Protein AF-A0A401TZ05-F1 (afdb_monomer_lite)

Sequence (155 aa):
MGARRAVTTAAAAPGGPLGFCRDCLGDLDIKVRRCSHCGSPRLVRHRTLPALALAHIDCDAFYATVEKRDNPEIADRPVIIGGGKRGVVSAACYIARTYGVRSAMPMFKALELCPDATVIPPDMAKYVRVGREVRQAMQALTPLVEPLSIDEAFL

Foldseek 3Di:
DDDPDPPPQDDQDQDAAQKAAPPPRHGDHQPDCADPPPRHNRMDGHNCVSRPPKDKFFDAQQQQVLVCVVDVVCVPPWEFEWDDDQIWTCTTHVVLCVLVHDGRHGPVVSCVSPVRYDYDYGDVVSLLVVLVVVVVVVCVVDVPWAAPDSGITMD

Secondary structure (DSSP, 8-state):
-------------S-S-SEEETTT--EE-TT-SS-TTT--S-EEE-TTGGG----EEE-TTHHHHHHHHH-GGGTTS-EEEE-STT-BEEEE-HHHHHTT--TT-BHHHHHHH-TT-EEE---HHHHHHHHHHHHHHHHHH-S--EESSSSEEE-

Radius of gyration: 20.8 Å; chains: 1; bounding box: 46×45×55 Å

InterPro domains:
  IPR001126 UmuC domain [PF00817] (57-155)
  IPR001126 UmuC domain [PS50173] (54-155)
  IPR043128 Reverse transcriptase/Diguanylate cyclase domain [G3DSA:3.30.70.270] (55-155)
  IPR043502 DNA/RNA polymerase superfamily [SSF56672] (53-155)
  IPR050116 DNA polymerase type-Y [PTHR11076] (47-155)

Structure (mmCIF, N/CA/C/O backbone):
data_AF-A0A401TZ05-F1
#
_entry.id   AF-A0A401TZ05-F1
#
loop_
_atom_site.group_PDB
_atom_site.id
_atom_site.type_symbol
_atom_site.label_atom_id
_atom_site.label_alt_id
_atom_site.label_comp_id
_atom_site.label_asym_id
_atom_site.label_entity_id
_atom_site.label_seq_id
_atom_site.pdbx_PDB_ins_code
_atom_site.Cartn_x
_atom_site.Cartn_y
_atom_site.Cartn_z
_atom_site.occupancy
_atom_site.B_iso_or_equiv
_atom_site.auth_seq_id
_atom_site.auth_comp_id
_atom_site.auth_asym_id
_atom_site.auth_atom_id
_atom_site.pdbx_PDB_model_num
ATOM 1 N N . MET A 1 1 ? 24.242 25.994 -1.495 1.00 38.19 1 MET A N 1
ATOM 2 C CA . MET A 1 1 ? 24.575 25.790 -2.924 1.00 38.19 1 MET A CA 1
ATOM 3 C C . MET A 1 1 ? 24.362 24.321 -3.264 1.00 38.19 1 MET A C 1
ATOM 5 O O . MET A 1 1 ? 25.278 23.529 -3.119 1.00 38.19 1 MET A O 1
ATOM 9 N N . GLY A 1 2 ? 23.134 23.932 -3.616 1.00 39.47 2 GLY A N 1
ATOM 10 C CA . GLY A 1 2 ? 22.822 22.574 -4.069 1.00 39.47 2 GLY A CA 1
ATOM 11 C C . GLY A 1 2 ? 22.676 22.593 -5.582 1.00 39.47 2 GLY A C 1
ATOM 12 O O . GLY A 1 2 ? 21.705 23.153 -6.088 1.00 39.47 2 GLY A O 1
ATOM 13 N N . ALA A 1 3 ? 23.662 22.061 -6.300 1.00 41.34 3 ALA A N 1
ATOM 14 C CA . ALA A 1 3 ? 23.589 21.936 -7.748 1.00 41.34 3 ALA A CA 1
ATOM 15 C C . ALA A 1 3 ? 22.431 20.991 -8.098 1.00 41.34 3 ALA A C 1
ATOM 17 O O . ALA A 1 3 ? 22.485 19.799 -7.796 1.00 41.34 3 ALA A O 1
ATOM 18 N N . ARG A 1 4 ? 21.371 21.525 -8.717 1.00 40.12 4 ARG A N 1
ATOM 19 C CA . ARG A 1 4 ? 20.341 20.707 -9.361 1.00 40.12 4 ARG A CA 1
ATOM 20 C C . ARG A 1 4 ? 21.037 19.947 -10.487 1.00 40.12 4 ARG A C 1
ATOM 22 O O . ARG A 1 4 ? 21.365 20.538 -11.512 1.00 40.12 4 ARG A O 1
ATOM 29 N N . ARG A 1 5 ? 21.318 18.658 -10.280 1.00 42.75 5 ARG A N 1
ATOM 30 C CA . ARG A 1 5 ? 21.693 17.770 -11.382 1.00 42.75 5 ARG A CA 1
ATOM 31 C C . ARG A 1 5 ? 20.509 17.751 -12.339 1.00 42.75 5 ARG A C 1
ATOM 33 O O . ARG A 1 5 ? 19.413 17.355 -11.953 1.00 42.75 5 ARG A O 1
ATOM 40 N N . ALA A 1 6 ? 20.727 18.247 -13.552 1.00 40.62 6 ALA A N 1
ATOM 41 C CA . ALA A 1 6 ? 19.767 18.113 -14.628 1.00 40.62 6 ALA A CA 1
ATOM 42 C C . ALA A 1 6 ? 19.479 16.620 -14.811 1.00 40.62 6 ALA A C 1
ATOM 44 O O . ALA A 1 6 ? 20.403 15.832 -15.019 1.00 40.62 6 ALA A O 1
ATOM 45 N N . VAL A 1 7 ? 18.208 16.236 -14.704 1.00 46.66 7 VAL A N 1
ATOM 46 C CA . VAL A 1 7 ? 17.745 14.944 -15.201 1.00 46.66 7 VAL A CA 1
ATOM 47 C C . VAL A 1 7 ? 17.867 15.048 -16.715 1.00 46.66 7 VAL A C 1
ATOM 49 O O . VAL A 1 7 ? 17.021 15.640 -17.380 1.00 46.66 7 VAL A O 1
ATOM 52 N N . THR A 1 8 ? 18.987 14.581 -17.259 1.00 42.88 8 THR A N 1
ATOM 53 C CA . THR A 1 8 ? 19.126 14.376 -18.698 1.00 42.88 8 THR A CA 1
ATOM 54 C C . THR A 1 8 ? 18.050 13.384 -19.098 1.00 42.88 8 THR A C 1
ATOM 56 O O . THR A 1 8 ? 18.127 12.212 -18.734 1.00 42.88 8 THR A O 1
ATOM 59 N N . THR A 1 9 ? 17.031 13.858 -19.812 1.00 47.09 9 THR A N 1
ATOM 60 C CA . THR A 1 9 ? 16.087 13.003 -20.521 1.00 47.09 9 THR A CA 1
ATOM 61 C C . THR A 1 9 ? 16.896 12.182 -21.513 1.00 47.09 9 THR A C 1
ATOM 63 O O . THR A 1 9 ? 17.332 12.676 -22.553 1.00 47.09 9 THR A O 1
ATOM 66 N N . ALA A 1 10 ? 17.169 10.929 -21.155 1.00 50.03 10 ALA A N 1
ATOM 67 C CA . ALA A 1 10 ? 17.731 9.973 -22.085 1.00 50.03 10 ALA A CA 1
ATOM 68 C C . ALA A 1 10 ? 16.747 9.865 -23.254 1.00 50.03 10 ALA A C 1
ATOM 70 O O . ALA A 1 10 ? 15.605 9.435 -23.086 1.00 50.03 10 ALA A O 1
ATOM 71 N N . ALA A 1 11 ? 17.166 10.338 -24.427 1.00 50.31 11 ALA A N 1
ATOM 72 C CA . ALA A 1 11 ? 16.429 10.120 -25.655 1.00 50.31 11 ALA A CA 1
ATOM 73 C C . ALA A 1 11 ? 16.225 8.607 -25.816 1.00 50.31 11 ALA A C 1
ATOM 75 O O . ALA A 1 11 ? 17.181 7.838 -25.723 1.00 50.31 11 ALA A O 1
ATOM 76 N N . ALA A 1 12 ? 14.970 8.203 -26.013 1.00 49.56 12 ALA A N 1
ATOM 77 C CA . ALA A 1 12 ? 14.567 6.828 -26.266 1.00 49.56 12 ALA A CA 1
ATOM 78 C C . ALA A 1 12 ? 15.503 6.163 -27.286 1.00 49.56 12 ALA A C 1
ATOM 80 O O . ALA A 1 12 ? 15.521 6.552 -28.456 1.00 49.56 12 ALA A O 1
ATOM 81 N N . ALA A 1 13 ? 16.271 5.161 -26.861 1.00 53.31 13 ALA A N 1
ATOM 82 C CA . ALA A 1 13 ? 17.022 4.337 -27.796 1.00 53.31 13 ALA A CA 1
ATOM 83 C C . ALA A 1 13 ? 16.024 3.592 -28.714 1.00 53.31 13 ALA A C 1
ATOM 85 O O . ALA A 1 13 ? 15.058 3.012 -28.211 1.00 53.31 13 ALA A O 1
ATOM 86 N N . PRO A 1 14 ? 16.216 3.569 -30.046 1.00 58.09 14 PRO A N 1
ATOM 87 C CA . PRO A 1 14 ? 15.248 3.002 -30.990 1.00 58.09 14 PRO A CA 1
ATOM 88 C C . PRO A 1 14 ? 15.269 1.460 -31.070 1.00 58.09 14 PRO A C 1
ATOM 90 O O . PRO A 1 14 ? 14.929 0.890 -32.102 1.00 58.09 14 PRO A O 1
ATOM 93 N N . GLY A 1 15 ? 15.652 0.760 -30.001 1.00 73.56 15 GLY A N 1
ATOM 94 C CA . GLY A 1 15 ? 15.808 -0.695 -30.003 1.00 73.56 15 GLY A CA 1
ATOM 95 C C . GLY A 1 15 ? 15.345 -1.317 -28.696 1.00 73.56 15 GLY A C 1
ATOM 96 O O . GLY A 1 15 ? 16.140 -1.497 -27.783 1.00 73.56 15 GLY A O 1
ATOM 97 N N . GLY A 1 16 ? 14.059 -1.647 -28.611 1.00 77.81 16 GLY A N 1
ATOM 98 C CA . GLY A 1 16 ? 13.491 -2.388 -27.491 1.00 77.81 16 GLY A CA 1
ATOM 99 C C . GLY A 1 16 ? 12.117 -2.966 -27.835 1.00 77.81 16 GLY A C 1
ATOM 100 O O . GLY A 1 16 ? 11.524 -2.589 -28.853 1.00 77.81 16 GLY A O 1
ATOM 101 N N . PRO A 1 17 ? 11.605 -3.888 -27.011 1.00 85.31 17 PRO A N 1
ATOM 102 C CA . PRO A 1 17 ? 10.318 -4.532 -27.232 1.00 85.31 17 PRO A CA 1
ATOM 103 C C . PRO A 1 17 ? 9.180 -3.506 -27.214 1.00 85.31 17 PRO A C 1
ATOM 105 O O . PRO A 1 17 ? 9.078 -2.658 -26.329 1.00 85.31 17 PRO A O 1
ATOM 108 N N . LEU A 1 18 ? 8.290 -3.587 -28.202 1.00 92.00 18 LEU A N 1
ATOM 109 C CA . LEU A 1 18 ? 7.110 -2.715 -28.297 1.00 92.00 18 LEU A CA 1
ATOM 110 C C . LEU A 1 18 ? 5.886 -3.301 -27.578 1.00 92.00 18 LEU A C 1
ATOM 112 O O . LEU A 1 18 ? 4.796 -2.716 -27.604 1.00 92.00 18 LEU A O 1
ATOM 116 N N . GLY A 1 19 ? 6.058 -4.453 -26.934 1.00 93.56 19 GLY A N 1
ATOM 117 C CA . GLY A 1 19 ? 5.099 -5.061 -26.033 1.00 93.56 19 GLY A CA 1
ATOM 118 C C . GLY A 1 19 ? 5.741 -6.100 -25.119 1.00 93.56 19 GLY A C 1
ATOM 119 O O . GLY A 1 19 ? 6.836 -6.574 -25.391 1.00 93.56 19 GLY A O 1
ATOM 120 N N . PHE A 1 20 ? 5.037 -6.478 -24.055 1.00 94.19 20 PHE A N 1
ATOM 121 C CA . PHE A 1 20 ? 5.402 -7.613 -23.204 1.00 94.19 20 PHE A CA 1
ATOM 122 C C . PHE A 1 20 ? 4.151 -8.324 -22.670 1.00 94.19 20 PHE A C 1
ATOM 124 O O . PHE A 1 20 ? 3.043 -7.772 -22.659 1.00 94.19 20 PHE A O 1
ATOM 131 N N . CYS A 1 21 ? 4.308 -9.573 -22.238 1.00 96.12 21 CYS A N 1
ATOM 132 C CA . CYS A 1 21 ? 3.245 -10.348 -21.602 1.00 96.12 21 CYS A CA 1
ATOM 133 C C . CYS A 1 21 ? 3.155 -10.052 -20.101 1.00 96.12 21 CYS A C 1
ATOM 135 O O . CYS A 1 21 ? 4.136 -10.212 -19.388 1.00 96.12 21 CYS A O 1
ATOM 137 N N . ARG A 1 22 ? 1.969 -9.715 -19.581 1.00 95.38 22 ARG A N 1
ATOM 138 C CA . ARG A 1 22 ? 1.784 -9.459 -18.141 1.00 95.38 22 ARG A CA 1
ATOM 139 C C . ARG A 1 22 ? 1.934 -10.693 -17.253 1.00 95.38 22 ARG A C 1
ATOM 141 O O . ARG A 1 22 ? 2.122 -10.523 -16.058 1.00 95.38 22 ARG A O 1
ATOM 148 N N . ASP A 1 23 ? 1.820 -11.895 -17.812 1.00 95.56 23 ASP A N 1
ATOM 149 C CA . ASP A 1 23 ? 1.860 -13.128 -17.018 1.00 95.56 23 ASP A CA 1
ATOM 150 C C . ASP A 1 23 ? 3.264 -13.744 -16.960 1.00 95.56 23 ASP A C 1
ATOM 152 O O . ASP A 1 23 ? 3.669 -14.217 -15.907 1.00 95.56 23 ASP A O 1
ATOM 156 N N . CYS A 1 24 ? 4.019 -13.733 -18.066 1.00 95.38 24 CYS A N 1
ATOM 157 C CA . CYS A 1 24 ? 5.371 -14.310 -18.106 1.00 95.38 24 CYS A CA 1
ATOM 158 C C . CYS A 1 24 ? 6.489 -13.280 -18.310 1.00 95.38 24 CYS A C 1
ATOM 160 O O . CYS A 1 24 ? 7.644 -13.667 -18.449 1.00 95.38 24 CYS A O 1
ATOM 162 N N . LEU A 1 25 ? 6.145 -11.991 -18.401 1.00 93.31 25 LEU A N 1
ATOM 163 C CA . LEU A 1 25 ? 7.073 -10.870 -18.611 1.00 93.31 25 LEU A CA 1
ATOM 164 C C . LEU A 1 25 ? 7.928 -10.973 -19.885 1.00 93.31 25 LEU A C 1
ATOM 166 O O . LEU A 1 25 ? 8.913 -10.263 -20.031 1.00 93.31 25 LEU A O 1
ATOM 170 N N . GLY A 1 26 ? 7.537 -11.840 -20.824 1.00 92.50 26 GLY A N 1
ATOM 171 C CA . GLY A 1 26 ? 8.250 -12.032 -22.081 1.00 92.50 26 GLY A CA 1
ATOM 172 C C . GLY A 1 26 ? 8.020 -10.874 -23.046 1.00 92.50 26 GLY A C 1
ATOM 173 O O . GLY A 1 26 ? 6.876 -10.449 -23.236 1.00 92.50 26 GLY A O 1
ATOM 174 N N . ASP A 1 27 ? 9.101 -10.427 -23.673 1.00 94.00 27 ASP A N 1
ATOM 175 C CA . ASP A 1 27 ? 9.131 -9.396 -24.706 1.00 94.00 27 ASP A CA 1
ATOM 176 C C . ASP A 1 27 ? 8.447 -9.843 -25.999 1.00 94.00 27 ASP A C 1
ATOM 178 O O . ASP A 1 27 ? 8.546 -10.997 -26.420 1.00 94.00 27 ASP A O 1
ATOM 182 N N . LEU A 1 28 ? 7.728 -8.921 -26.641 1.00 92.62 28 LEU A N 1
ATOM 183 C CA . LEU A 1 28 ? 6.893 -9.198 -27.805 1.00 92.62 28 LEU A CA 1
ATOM 184 C C . LEU A 1 28 ? 6.955 -8.070 -28.840 1.00 92.62 28 LEU A C 1
ATOM 186 O O . LEU A 1 28 ? 7.092 -6.886 -28.521 1.00 92.62 28 LEU A O 1
ATOM 190 N N . ASP A 1 29 ? 6.745 -8.445 -30.103 1.00 90.69 29 ASP A N 1
ATOM 191 C CA . ASP A 1 29 ? 6.438 -7.490 -31.166 1.00 90.69 29 ASP A CA 1
ATOM 192 C C . ASP A 1 29 ? 5.005 -6.942 -31.016 1.00 90.69 29 ASP A C 1
ATOM 194 O O . ASP A 1 29 ? 4.079 -7.630 -30.572 1.00 90.69 29 ASP A O 1
ATOM 198 N N . ILE A 1 30 ? 4.798 -5.695 -31.443 1.00 92.06 30 ILE A N 1
ATOM 199 C CA . ILE A 1 30 ? 3.518 -4.982 -31.341 1.00 92.06 30 ILE A CA 1
ATOM 200 C C . ILE A 1 30 ? 2.356 -5.663 -32.095 1.00 92.06 30 ILE A C 1
ATOM 202 O O . ILE A 1 30 ? 1.186 -5.428 -31.784 1.00 92.06 30 ILE A O 1
ATOM 206 N N . LYS A 1 31 ? 2.641 -6.507 -33.092 1.00 92.62 31 LYS A N 1
ATOM 207 C CA . LYS A 1 31 ? 1.630 -7.199 -33.910 1.00 92.62 31 LYS A CA 1
ATOM 208 C C . LYS A 1 31 ? 1.121 -8.488 -33.262 1.00 92.62 31 LYS A C 1
ATOM 210 O O . LYS A 1 31 ? 0.063 -8.992 -33.647 1.00 92.62 31 LYS A O 1
ATOM 215 N N . VAL A 1 32 ? 1.852 -9.031 -32.291 1.00 93.19 32 VAL A N 1
ATOM 216 C CA . VAL A 1 32 ? 1.568 -10.337 -31.688 1.00 93.19 32 VAL A CA 1
ATOM 217 C C . VAL A 1 32 ? 0.262 -10.293 -30.901 1.00 93.19 32 VAL A C 1
ATOM 219 O O . VAL A 1 32 ? 0.141 -9.528 -29.951 1.00 93.19 32 VAL 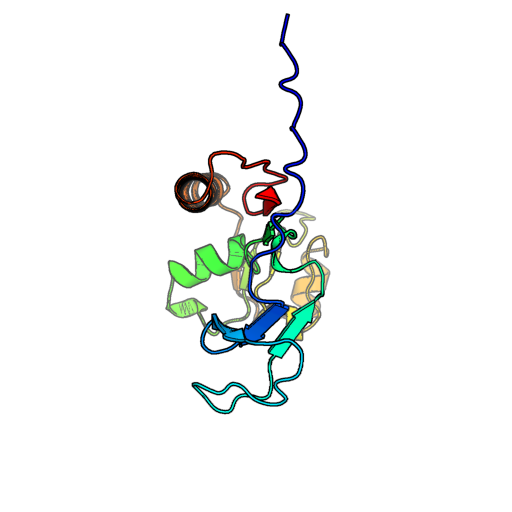A O 1
ATOM 222 N N . ARG A 1 33 ? -0.719 -11.136 -31.257 1.00 94.62 33 ARG A N 1
ATOM 223 C CA . ARG A 1 33 ? -2.053 -11.158 -30.618 1.00 94.62 33 ARG A CA 1
ATOM 224 C C . ARG A 1 33 ? -2.138 -11.980 -29.329 1.00 94.62 33 ARG A C 1
ATOM 226 O O . ARG A 1 33 ? -3.015 -11.705 -28.518 1.00 94.62 33 ARG A O 1
ATOM 233 N N . ARG A 1 34 ? -1.244 -12.949 -29.138 1.00 96.44 34 ARG A N 1
ATOM 234 C CA . ARG A 1 34 ? -1.123 -13.799 -27.940 1.00 96.44 34 ARG A CA 1
ATOM 235 C C . ARG A 1 34 ? 0.345 -14.037 -27.643 1.00 96.44 34 ARG A C 1
ATOM 237 O O . ARG A 1 34 ? 1.122 -14.136 -28.583 1.00 96.44 34 ARG A O 1
ATOM 244 N N . CYS A 1 35 ? 0.714 -14.137 -26.370 1.00 96.00 35 CYS A N 1
ATOM 245 C CA . CYS A 1 35 ? 2.100 -14.385 -25.991 1.00 96.00 35 CYS A CA 1
ATOM 246 C C . CYS A 1 35 ? 2.620 -15.660 -26.672 1.00 96.00 35 CYS A C 1
ATOM 248 O O . CYS A 1 35 ? 2.004 -16.717 -26.545 1.00 96.00 35 CYS A O 1
ATOM 250 N N . SER A 1 36 ? 3.753 -15.564 -27.365 1.00 92.00 36 SER A N 1
ATOM 251 C CA . SER A 1 36 ? 4.412 -16.708 -28.004 1.00 92.00 36 SER A CA 1
ATOM 252 C C . SER A 1 36 ? 4.991 -17.705 -26.995 1.00 92.00 36 SER A C 1
ATOM 254 O O . SER A 1 36 ? 5.230 -18.849 -27.359 1.00 92.00 36 SER A O 1
ATOM 256 N N . HIS A 1 37 ? 5.196 -17.287 -25.741 1.00 93.56 37 HIS A N 1
ATOM 257 C CA . HIS A 1 37 ? 5.743 -18.129 -24.680 1.00 93.56 37 HIS A CA 1
ATOM 258 C C . HIS A 1 37 ? 4.656 -18.876 -23.890 1.00 93.56 37 HIS A C 1
ATOM 260 O O . HIS A 1 37 ? 4.734 -20.089 -23.744 1.00 93.56 37 HIS A O 1
ATOM 266 N N . CYS A 1 38 ? 3.622 -18.176 -23.406 1.00 96.38 38 CYS A N 1
ATOM 267 C CA . CYS A 1 38 ? 2.602 -18.765 -22.522 1.00 96.38 38 CYS A CA 1
ATOM 268 C C . CYS A 1 38 ? 1.172 -18.770 -23.095 1.00 96.38 38 CYS A C 1
ATOM 270 O O . CYS A 1 38 ? 0.232 -19.157 -22.407 1.00 96.38 38 CYS A O 1
ATOM 272 N N . GLY A 1 39 ? 0.955 -18.285 -24.324 1.00 96.00 39 GLY A N 1
ATOM 273 C CA . GLY A 1 39 ? -0.372 -18.228 -24.961 1.00 96.00 39 GLY A CA 1
ATOM 274 C C . GLY A 1 39 ? -1.337 -17.179 -24.387 1.00 96.00 39 GLY A C 1
ATOM 275 O O . GLY A 1 39 ? -2.449 -17.005 -24.909 1.00 96.00 39 GLY A O 1
ATOM 276 N N . SER A 1 40 ? -0.917 -16.453 -23.345 1.00 96.75 40 SER A N 1
ATOM 277 C CA . SER A 1 40 ? -1.737 -15.452 -22.668 1.00 96.75 40 SER A CA 1
ATOM 278 C C . SER A 1 40 ? -2.199 -14.334 -23.613 1.00 96.75 40 SER A C 1
ATOM 280 O O . SER A 1 40 ? -1.412 -13.839 -24.431 1.00 96.75 40 SER A O 1
ATOM 282 N N . PRO A 1 41 ? -3.461 -13.880 -23.489 1.00 95.88 41 PRO A N 1
ATOM 283 C CA . PRO A 1 41 ? -3.950 -12.690 -24.174 1.00 95.88 41 PRO A CA 1
ATOM 284 C C . PRO A 1 41 ? -3.585 -11.375 -23.453 1.00 95.88 41 PRO A C 1
ATOM 286 O O . PRO A 1 41 ? -3.830 -10.302 -24.003 1.00 95.88 41 PRO A O 1
ATOM 289 N N . ARG A 1 42 ? -3.028 -11.417 -22.231 1.00 96.88 42 ARG A N 1
ATOM 290 C CA . ARG A 1 42 ? -2.759 -10.237 -21.387 1.00 96.88 42 ARG A CA 1
ATOM 291 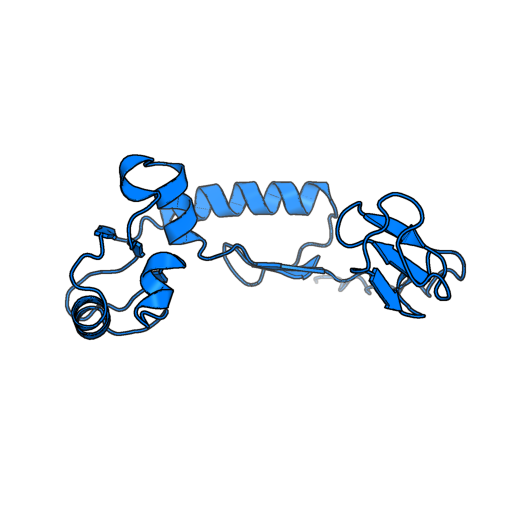C C . ARG A 1 42 ? -1.461 -9.548 -21.800 1.00 96.88 42 ARG A C 1
ATOM 293 O O . ARG A 1 42 ? -0.428 -9.672 -21.145 1.00 96.88 42 ARG A O 1
ATOM 300 N N . LEU A 1 43 ? -1.517 -8.833 -22.916 1.00 95.50 43 LEU A N 1
ATOM 301 C CA . LEU A 1 43 ? -0.365 -8.165 -23.515 1.00 95.50 43 LEU A CA 1
ATOM 302 C C . LEU A 1 43 ? -0.423 -6.654 -23.273 1.00 95.50 43 LEU A C 1
ATOM 304 O O . LEU A 1 43 ? -1.468 -6.035 -23.464 1.00 95.50 43 LEU A O 1
ATOM 308 N N . VAL A 1 44 ? 0.703 -6.054 -22.890 1.00 93.75 44 VAL A N 1
ATOM 309 C CA . VAL A 1 44 ? 0.902 -4.596 -22.928 1.00 93.75 44 VAL A CA 1
ATOM 310 C C . VAL A 1 44 ? 1.620 -4.265 -24.218 1.00 93.75 44 VAL A C 1
ATOM 312 O O . VAL A 1 44 ? 2.544 -4.975 -24.597 1.00 93.75 44 VAL A O 1
ATOM 315 N N . ARG A 1 45 ? 1.197 -3.203 -24.903 1.00 92.31 45 ARG A N 1
ATOM 316 C CA . ARG A 1 45 ? 1.831 -2.738 -26.136 1.00 92.31 45 ARG A CA 1
ATOM 317 C C . ARG A 1 45 ? 1.853 -1.225 -26.159 1.00 92.31 45 ARG A C 1
ATOM 319 O O . ARG A 1 45 ? 0.813 -0.601 -25.957 1.00 92.31 45 ARG A O 1
ATOM 326 N N . HIS A 1 46 ? 3.010 -0.639 -26.428 1.00 90.75 46 HIS A N 1
ATOM 327 C CA . HIS A 1 46 ? 3.128 0.803 -26.570 1.00 90.75 46 HIS A CA 1
ATOM 328 C C . HIS A 1 46 ? 4.343 1.159 -27.425 1.00 90.75 46 HIS A C 1
ATOM 330 O O . HIS A 1 46 ? 5.412 0.576 -27.275 1.00 90.75 46 HIS A O 1
ATOM 336 N N . ARG A 1 47 ? 4.205 2.140 -28.323 1.00 90.31 47 ARG A N 1
ATOM 337 C CA . ARG A 1 47 ? 5.310 2.539 -29.217 1.00 90.31 47 ARG A CA 1
ATOM 338 C C . ARG A 1 47 ? 6.492 3.149 -28.468 1.00 90.31 47 ARG A C 1
ATOM 340 O O . ARG A 1 47 ? 7.615 3.073 -28.939 1.00 90.31 47 ARG A O 1
ATOM 347 N N . THR A 1 48 ? 6.228 3.741 -27.308 1.00 88.69 48 THR A N 1
ATOM 348 C CA . THR A 1 48 ? 7.257 4.315 -26.432 1.00 88.69 48 THR A CA 1
ATOM 349 C C . THR A 1 48 ? 7.601 3.399 -25.262 1.00 88.69 48 THR A C 1
ATOM 351 O O . THR A 1 48 ? 8.238 3.856 -24.324 1.00 88.69 48 THR A O 1
ATOM 354 N N . LEU A 1 49 ? 7.169 2.132 -25.276 1.00 87.25 49 LEU A N 1
ATOM 355 C CA . LEU A 1 49 ? 7.460 1.185 -24.197 1.00 87.25 49 LEU A CA 1
ATOM 356 C C . LEU A 1 49 ? 8.963 1.088 -23.872 1.00 87.25 49 LEU A C 1
ATOM 358 O O . LEU A 1 49 ? 9.283 1.161 -22.691 1.00 87.25 49 LEU A O 1
ATOM 362 N N . PRO A 1 50 ? 9.887 1.071 -24.861 1.00 84.62 50 PRO A N 1
ATOM 363 C CA . PRO A 1 50 ? 11.330 1.074 -24.585 1.00 84.62 50 PRO A CA 1
ATOM 364 C C . PRO A 1 50 ? 11.849 2.352 -23.910 1.00 84.62 50 PRO A C 1
ATOM 366 O O . PRO A 1 50 ? 12.975 2.387 -23.431 1.00 84.62 50 PRO A O 1
ATOM 369 N N . ALA A 1 51 ? 11.052 3.421 -23.927 1.00 86.00 51 ALA A N 1
ATOM 370 C CA . ALA A 1 51 ? 11.394 4.733 -23.391 1.00 86.00 51 ALA A CA 1
ATOM 371 C C . ALA A 1 51 ? 10.638 5.072 -22.101 1.00 86.00 51 ALA A C 1
ATOM 373 O O . ALA A 1 51 ? 10.889 6.114 -21.499 1.00 86.00 51 ALA A O 1
ATOM 374 N N . LEU A 1 52 ? 9.669 4.241 -21.705 1.00 84.56 52 LEU A N 1
ATOM 375 C CA . LEU A 1 52 ? 8.864 4.467 -20.515 1.00 84.56 52 LEU A CA 1
ATOM 376 C C . LEU A 1 52 ? 9.628 3.931 -19.302 1.00 84.56 52 LEU A C 1
ATOM 378 O O . LEU A 1 52 ? 9.488 2.770 -18.935 1.00 84.56 52 LEU A O 1
ATOM 382 N N . ALA A 1 53 ? 10.450 4.793 -18.711 1.00 85.38 53 ALA A N 1
ATOM 383 C CA . ALA A 1 53 ? 11.350 4.455 -17.610 1.00 85.38 53 ALA A CA 1
ATOM 384 C C . ALA A 1 53 ? 10.923 5.073 -16.265 1.00 85.38 53 ALA A C 1
ATOM 386 O O . ALA A 1 53 ? 11.779 5.365 -15.443 1.00 85.38 53 ALA A O 1
ATOM 387 N N . LEU A 1 54 ? 9.621 5.312 -16.069 1.00 90.62 54 LEU A N 1
ATOM 388 C CA . LEU A 1 54 ? 9.063 5.797 -14.804 1.00 90.62 54 LEU A CA 1
ATOM 389 C C . LEU A 1 54 ? 8.133 4.731 -14.230 1.00 90.62 54 LEU A C 1
ATOM 391 O O . LEU A 1 54 ? 7.178 4.320 -14.897 1.00 90.62 54 LEU A O 1
ATOM 395 N N . ALA A 1 55 ? 8.386 4.328 -12.992 1.00 92.12 55 ALA A N 1
ATOM 396 C CA . ALA A 1 55 ? 7.507 3.454 -12.238 1.00 92.12 55 ALA A CA 1
ATOM 397 C C . ALA A 1 55 ? 6.988 4.178 -10.999 1.00 92.12 55 ALA A C 1
ATOM 399 O O . ALA A 1 55 ? 7.723 4.863 -10.299 1.00 92.12 55 ALA A O 1
ATOM 400 N N . HIS A 1 56 ? 5.701 4.001 -10.725 1.00 96.25 56 HIS A N 1
ATOM 401 C CA . HIS A 1 56 ? 5.102 4.391 -9.462 1.00 96.25 56 HIS A CA 1
ATOM 402 C C . HIS A 1 56 ? 4.778 3.124 -8.680 1.00 96.25 56 HIS A C 1
ATOM 404 O O . HIS A 1 56 ? 4.075 2.252 -9.197 1.00 96.25 56 HIS A O 1
ATOM 410 N N . ILE A 1 57 ? 5.322 3.009 -7.475 1.00 95.94 57 ILE A N 1
ATOM 411 C CA . ILE A 1 57 ? 5.147 1.846 -6.609 1.00 95.94 57 ILE A CA 1
ATOM 412 C C . ILE A 1 57 ? 4.434 2.309 -5.344 1.00 95.94 57 ILE A C 1
ATOM 414 O O . ILE A 1 57 ? 4.887 3.261 -4.721 1.00 95.94 57 ILE A O 1
ATOM 418 N N . ASP A 1 58 ? 3.370 1.601 -4.970 1.00 97.38 58 ASP A N 1
ATOM 419 C CA . ASP A 1 58 ? 2.560 1.798 -3.763 1.00 97.38 58 ASP A CA 1
ATOM 420 C C . ASP A 1 58 ? 2.289 0.408 -3.156 1.00 97.38 58 ASP A C 1
ATOM 422 O O . ASP A 1 58 ? 1.996 -0.544 -3.891 1.00 97.38 58 ASP A O 1
ATOM 426 N N . CYS A 1 59 ? 2.448 0.253 -1.838 1.00 96.69 59 CYS A N 1
ATOM 427 C CA . CYS A 1 59 ? 2.207 -1.024 -1.173 1.00 96.69 59 CYS A CA 1
ATOM 428 C C . CYS A 1 59 ? 0.732 -1.195 -0.795 1.00 96.69 59 CYS A C 1
ATOM 430 O O . CYS A 1 59 ? 0.164 -0.480 0.030 1.00 96.69 59 CYS A O 1
ATOM 432 N N . ASP A 1 60 ? 0.143 -2.278 -1.285 1.00 96.12 60 ASP A N 1
ATOM 433 C CA . ASP A 1 60 ? -1.251 -2.618 -1.038 1.00 96.12 60 ASP A CA 1
ATOM 434 C C . ASP A 1 60 ? -1.611 -2.705 0.458 1.00 96.12 60 ASP A C 1
ATOM 436 O O . ASP A 1 60 ? -1.120 -3.560 1.203 1.00 96.12 60 ASP A O 1
ATOM 440 N N . ALA A 1 61 ? -2.537 -1.839 0.890 1.00 95.81 61 ALA A N 1
ATOM 441 C CA . ALA A 1 61 ? -3.085 -1.796 2.250 1.00 95.81 61 ALA A CA 1
ATOM 442 C C . ALA A 1 61 ? -2.004 -1.877 3.352 1.00 95.81 61 ALA A C 1
ATOM 444 O O . ALA A 1 61 ? -2.193 -2.568 4.358 1.00 95.81 61 ALA A O 1
ATOM 445 N N . PHE A 1 62 ? -0.893 -1.161 3.152 1.00 97.94 62 PHE A N 1
ATOM 446 C CA . PHE A 1 62 ? 0.398 -1.371 3.808 1.00 97.94 62 PHE A CA 1
ATOM 447 C C . PHE A 1 62 ? 0.344 -1.764 5.291 1.00 97.94 62 PHE A C 1
ATOM 449 O O . PHE A 1 62 ? 0.779 -2.861 5.643 1.00 97.94 62 PHE A O 1
ATOM 456 N N . TYR A 1 63 ? -0.242 -0.941 6.171 1.00 98.00 63 TYR A N 1
ATOM 457 C CA . TYR A 1 63 ? -0.267 -1.249 7.611 1.00 98.00 63 TYR A CA 1
ATOM 458 C C . TYR A 1 63 ? -1.019 -2.548 7.925 1.00 98.00 63 TYR A C 1
ATOM 460 O O . TYR A 1 63 ? -0.546 -3.367 8.706 1.00 98.00 63 TYR A O 1
ATOM 468 N N . ALA A 1 64 ? -2.172 -2.775 7.290 1.00 97.88 64 ALA A N 1
ATOM 469 C CA . ALA A 1 64 ? -2.960 -3.983 7.521 1.00 97.88 64 ALA A CA 1
ATOM 470 C C . ALA A 1 64 ? -2.259 -5.231 6.964 1.00 97.88 64 ALA A C 1
ATOM 472 O O . ALA A 1 64 ? -2.334 -6.298 7.570 1.00 97.88 64 ALA A O 1
ATOM 473 N N . THR A 1 65 ? -1.555 -5.093 5.839 1.00 97.50 65 THR A N 1
ATOM 474 C CA . THR A 1 65 ? -0.744 -6.165 5.248 1.00 97.50 65 THR A CA 1
ATOM 475 C C . THR A 1 65 ? 0.420 -6.547 6.163 1.00 97.50 65 THR A C 1
ATOM 477 O O . THR A 1 65 ? 0.658 -7.734 6.377 1.00 97.50 65 THR A O 1
ATOM 480 N N . VAL A 1 66 ? 1.091 -5.566 6.775 1.00 98.12 66 VAL A N 1
ATOM 481 C CA . VAL A 1 66 ? 2.153 -5.807 7.764 1.00 98.12 66 VAL A CA 1
ATOM 482 C C . VAL A 1 66 ? 1.624 -6.551 8.995 1.00 98.12 66 VAL A C 1
ATOM 484 O O . VAL A 1 66 ? 2.255 -7.506 9.442 1.00 98.12 66 VAL A O 1
ATOM 487 N N . GLU A 1 67 ? 0.457 -6.174 9.526 1.00 98.25 67 GLU A N 1
ATOM 488 C CA . GLU A 1 67 ? -0.138 -6.896 10.661 1.00 98.25 67 GLU A CA 1
ATOM 489 C C . GLU A 1 67 ? -0.532 -8.333 10.306 1.00 98.25 67 GLU A C 1
ATOM 491 O O . GLU A 1 67 ? -0.247 -9.253 11.068 1.00 98.25 67 GLU A O 1
ATOM 496 N N . LYS A 1 68 ? -1.133 -8.551 9.131 1.00 97.56 68 LYS A N 1
ATOM 497 C CA . LYS A 1 68 ? -1.524 -9.894 8.676 1.00 97.56 68 LYS A CA 1
ATOM 498 C C . LYS A 1 68 ? -0.338 -10.807 8.386 1.00 97.56 68 LYS A C 1
ATOM 500 O O . LYS A 1 68 ? -0.418 -11.999 8.659 1.00 97.56 68 LYS A O 1
ATOM 505 N N . ARG A 1 69 ? 0.757 -10.262 7.846 1.00 96.81 69 ARG A N 1
ATOM 506 C CA . ARG A 1 69 ? 2.006 -11.007 7.633 1.00 96.81 69 ARG A CA 1
ATOM 507 C C . ARG A 1 69 ? 2.561 -11.540 8.954 1.00 96.81 69 ARG A C 1
ATOM 509 O O . ARG A 1 69 ? 3.015 -12.677 9.008 1.00 96.81 69 ARG A O 1
ATOM 516 N N . ASP A 1 70 ? 2.521 -10.713 9.998 1.00 97.12 70 ASP A N 1
ATOM 517 C CA . ASP A 1 70 ? 3.142 -11.021 11.289 1.00 97.12 70 ASP A CA 1
ATOM 518 C C . ASP A 1 70 ? 2.214 -11.807 12.234 1.00 97.12 70 ASP A C 1
ATOM 520 O O . ASP A 1 70 ? 2.681 -12.345 13.237 1.00 97.12 70 ASP A O 1
ATOM 524 N N . ASN A 1 71 ? 0.915 -11.897 11.925 1.00 96.94 71 ASN A N 1
ATOM 525 C CA . ASN A 1 71 ? -0.060 -12.675 12.684 1.00 96.94 71 ASN A CA 1
ATOM 526 C C . ASN A 1 71 ? -0.976 -13.506 11.755 1.00 96.94 71 ASN A C 1
ATOM 528 O O . ASN A 1 71 ? -1.983 -12.996 11.250 1.00 96.94 71 ASN A O 1
ATOM 532 N N . PRO A 1 72 ? -0.680 -14.807 11.571 1.00 94.12 72 PRO A N 1
ATOM 533 C CA . PRO A 1 72 ? -1.479 -15.694 10.727 1.00 94.12 72 PRO A CA 1
ATOM 534 C C . PRO A 1 72 ? -2.943 -15.858 11.166 1.00 94.12 72 PRO A C 1
ATOM 536 O O . PRO A 1 72 ? -3.799 -16.098 10.320 1.00 94.12 72 PRO A O 1
ATOM 539 N N . GLU A 1 73 ? -3.272 -15.683 12.453 1.00 96.94 73 GLU A N 1
ATOM 540 C CA . GLU A 1 73 ? -4.646 -15.860 12.964 1.00 96.94 73 GLU A CA 1
ATOM 541 C C . GLU A 1 73 ? -5.636 -14.822 12.410 1.00 96.94 73 GLU A C 1
ATOM 543 O O . GLU A 1 73 ? -6.854 -15.021 12.436 1.00 96.94 73 GLU A O 1
ATOM 548 N N . ILE A 1 74 ? -5.123 -13.698 11.902 1.00 96.94 74 ILE A N 1
ATOM 549 C CA . ILE A 1 74 ? -5.923 -12.610 11.327 1.00 96.94 74 ILE A CA 1
ATOM 550 C C . ILE A 1 74 ? -5.791 -12.514 9.801 1.00 96.94 74 ILE A C 1
ATOM 552 O O . ILE A 1 74 ? -6.369 -11.604 9.199 1.00 96.94 74 ILE A O 1
ATOM 556 N N . ALA A 1 75 ? -5.068 -13.441 9.160 1.00 94.75 75 ALA A N 1
ATOM 557 C CA . ALA A 1 75 ? -4.811 -13.421 7.719 1.00 94.75 75 ALA A CA 1
ATOM 558 C C . ALA A 1 75 ? -6.114 -13.369 6.900 1.00 94.75 75 ALA A C 1
ATOM 560 O O . ALA A 1 75 ? -6.266 -12.502 6.035 1.00 94.75 75 ALA A O 1
ATOM 561 N N . ASP A 1 76 ? -7.102 -14.182 7.275 1.00 96.00 76 ASP A N 1
ATOM 562 C CA . ASP A 1 76 ? -8.397 -14.282 6.587 1.00 96.00 76 ASP A CA 1
ATOM 563 C C . ASP A 1 76 ? -9.514 -13.460 7.250 1.00 96.00 76 ASP A C 1
ATOM 565 O O . ASP A 1 76 ? -10.684 -13.556 6.883 1.00 96.00 76 ASP A O 1
ATOM 569 N N . ARG A 1 77 ? -9.173 -12.602 8.220 1.00 97.50 77 ARG A N 1
ATOM 570 C CA . ARG A 1 77 ? -10.148 -11.764 8.933 1.00 97.50 77 ARG A CA 1
ATOM 571 C C . ARG A 1 77 ? -10.243 -10.355 8.335 1.00 97.50 77 ARG A C 1
ATOM 573 O O . ARG A 1 77 ? -9.264 -9.855 7.765 1.00 97.50 77 ARG A O 1
ATOM 580 N N . PRO A 1 78 ? -11.390 -9.662 8.456 1.00 98.12 78 PRO A N 1
ATOM 581 C CA . PRO A 1 78 ? -11.439 -8.222 8.227 1.00 98.12 78 PRO A CA 1
ATOM 582 C C . PRO A 1 78 ? -10.569 -7.514 9.273 1.00 98.12 78 PRO A C 1
ATOM 584 O O . PRO A 1 78 ? -10.798 -7.652 10.471 1.00 98.12 78 PRO A O 1
ATOM 587 N N . VAL A 1 79 ? -9.561 -6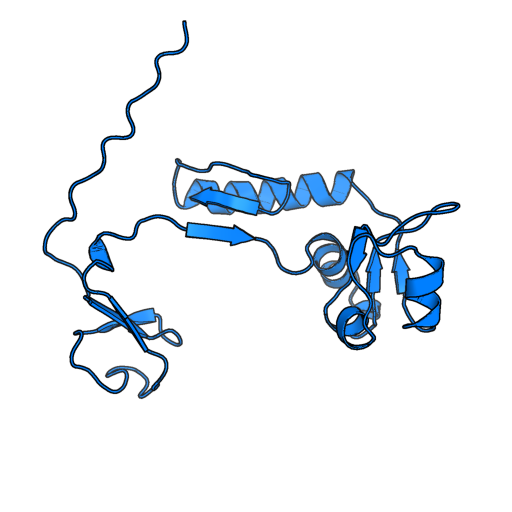.767 8.821 1.00 98.50 79 VAL A N 1
ATOM 588 C CA . VAL A 1 79 ? -8.607 -6.049 9.679 1.00 98.50 79 VAL A CA 1
ATOM 589 C C . VAL A 1 79 ? -8.656 -4.559 9.372 1.00 98.50 79 VAL A C 1
ATOM 591 O O . VAL A 1 79 ? -8.579 -4.146 8.208 1.00 98.50 79 VAL A O 1
ATOM 594 N N . ILE A 1 80 ? -8.753 -3.761 10.433 1.00 98.44 80 ILE A N 1
ATOM 595 C CA . ILE A 1 80 ? -8.752 -2.300 10.401 1.00 98.44 80 ILE A CA 1
ATOM 596 C C . ILE A 1 80 ? -7.621 -1.805 11.299 1.00 98.44 80 ILE A C 1
ATOM 598 O O . ILE A 1 80 ? -7.583 -2.107 12.489 1.00 98.44 80 ILE A O 1
ATOM 602 N N . ILE A 1 81 ? -6.726 -1.001 10.738 1.00 98.31 81 ILE A N 1
ATOM 603 C CA . ILE A 1 81 ? -5.725 -0.257 11.496 1.00 98.31 81 ILE A CA 1
ATOM 604 C C . ILE A 1 81 ? -6.307 1.109 11.821 1.00 98.31 81 ILE A C 1
ATOM 606 O O . ILE A 1 81 ? -6.679 1.866 10.922 1.00 98.31 81 ILE A O 1
ATOM 610 N N . GLY A 1 82 ? -6.398 1.430 13.103 1.00 96.25 82 GLY A N 1
ATOM 611 C CA . GLY A 1 82 ? -7.019 2.659 13.578 1.00 96.25 82 GLY A CA 1
ATOM 612 C C . GLY A 1 82 ? -7.365 2.568 15.058 1.00 96.25 82 GLY A C 1
ATOM 613 O O . GLY A 1 82 ? -6.987 1.625 15.746 1.00 96.25 82 GLY A O 1
ATOM 614 N N . GLY A 1 83 ? -8.085 3.563 15.567 1.00 89.88 83 GLY A N 1
ATOM 615 C CA . GLY A 1 83 ? -8.508 3.599 16.968 1.00 89.88 83 GLY A CA 1
ATOM 616 C C . GLY A 1 83 ? -8.378 4.981 17.598 1.00 89.88 83 GLY A C 1
ATOM 617 O O . GLY A 1 83 ? -8.165 5.975 16.910 1.00 89.88 83 GLY A O 1
ATOM 618 N N . GLY A 1 84 ? -8.524 5.044 18.924 1.00 80.94 84 GLY A N 1
ATOM 619 C CA . GLY A 1 84 ? -8.532 6.292 19.693 1.00 80.94 84 GLY A CA 1
ATOM 620 C C . GLY A 1 84 ? -9.919 6.941 19.812 1.00 80.94 84 GLY A C 1
ATOM 621 O O . GLY A 1 84 ? -10.852 6.645 19.061 1.00 80.94 84 GLY A O 1
ATOM 622 N N . LYS A 1 85 ? -10.080 7.845 20.789 1.00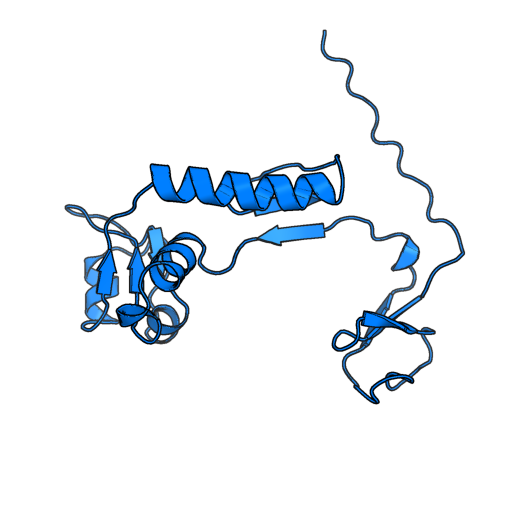 75.38 85 LYS A N 1
ATOM 623 C CA . LYS A 1 85 ? -11.352 8.546 21.037 1.00 75.38 85 LYS A CA 1
ATOM 624 C C . LYS A 1 85 ? -11.610 9.555 19.910 1.00 75.38 85 LYS A C 1
ATOM 626 O O . LYS A 1 85 ? -10.958 10.593 19.864 1.00 75.38 85 LYS A O 1
ATOM 631 N N . ARG A 1 86 ? -12.593 9.262 19.044 1.00 83.12 86 ARG A N 1
ATOM 632 C CA . ARG A 1 86 ? -12.880 9.972 17.771 1.00 83.12 86 ARG A CA 1
ATOM 633 C C . ARG A 1 86 ? -11.821 9.757 16.678 1.00 83.12 86 ARG A C 1
ATOM 635 O O . ARG A 1 86 ? -11.578 10.649 15.873 1.00 83.12 86 ARG A O 1
ATOM 642 N N . GLY A 1 87 ? -11.194 8.583 16.657 1.00 93.81 87 GLY A N 1
ATOM 643 C CA . GLY A 1 87 ? -10.235 8.220 15.619 1.00 93.81 87 GLY A CA 1
ATOM 644 C C . GLY A 1 87 ? -10.856 7.899 14.261 1.00 93.81 87 GLY A C 1
ATOM 645 O O . GLY A 1 87 ? -12.074 7.742 14.115 1.00 93.81 87 GLY A O 1
ATOM 646 N N . VAL A 1 88 ? -9.975 7.739 13.279 1.00 97.50 88 VAL A N 1
ATOM 647 C CA . VAL A 1 88 ? -10.295 7.324 11.911 1.00 97.50 88 VAL A CA 1
ATOM 648 C C . VAL A 1 88 ? -9.544 6.045 11.545 1.00 97.50 88 VAL A C 1
ATOM 650 O O . VAL A 1 88 ? -8.579 5.667 12.208 1.00 97.50 88 VAL A O 1
ATOM 653 N N . VAL A 1 89 ? -9.992 5.390 10.479 1.00 98.06 89 VAL A N 1
ATOM 654 C CA . VAL A 1 89 ? -9.297 4.271 9.843 1.00 98.06 89 VAL A CA 1
ATOM 655 C C . VAL A 1 89 ? -8.016 4.786 9.189 1.00 98.06 89 VAL A C 1
ATOM 657 O O . VAL A 1 89 ? -8.075 5.531 8.210 1.00 98.06 89 VAL A O 1
ATOM 660 N N . SER A 1 90 ? -6.863 4.369 9.701 1.00 96.75 90 SER A N 1
ATOM 661 C CA . SER A 1 90 ? -5.559 4.633 9.085 1.00 96.75 90 SER A CA 1
ATOM 662 C C . SER A 1 90 ? -5.346 3.746 7.859 1.00 96.75 90 SER A C 1
ATOM 664 O O . SER A 1 90 ? -4.888 4.216 6.823 1.00 96.75 90 SER A O 1
ATOM 666 N N . ALA A 1 91 ? -5.722 2.469 7.959 1.00 97.69 91 ALA A N 1
ATOM 667 C CA . ALA A 1 91 ? -5.707 1.523 6.850 1.00 97.69 91 ALA A CA 1
ATOM 668 C C . ALA A 1 91 ? -6.742 0.417 7.077 1.00 97.69 91 ALA A C 1
ATOM 670 O O . ALA A 1 91 ? -7.071 0.080 8.209 1.00 97.69 91 ALA A O 1
ATOM 671 N N . ALA A 1 92 ? -7.230 -0.190 6.002 1.00 97.94 92 ALA A N 1
ATOM 672 C CA . ALA A 1 92 ? -8.108 -1.355 6.062 1.00 97.94 92 ALA A CA 1
ATOM 673 C C . ALA A 1 92 ? -7.669 -2.374 5.013 1.00 97.94 92 ALA A C 1
ATOM 675 O O . ALA A 1 92 ? -7.381 -1.990 3.872 1.00 97.94 92 ALA A O 1
ATOM 676 N N . CYS A 1 93 ? -7.630 -3.655 5.390 1.00 98.00 93 CYS A N 1
ATOM 677 C CA . CYS A 1 93 ? -7.327 -4.732 4.450 1.00 98.00 93 CYS A CA 1
ATOM 678 C C . CYS A 1 93 ? -8.466 -4.902 3.431 1.00 98.00 93 CYS A C 1
ATOM 680 O O . CYS A 1 93 ? -9.596 -4.479 3.678 1.00 98.00 93 CYS A O 1
ATOM 682 N N . TYR A 1 94 ? -8.209 -5.586 2.312 1.00 97.50 94 TYR A N 1
ATOM 683 C CA . TYR A 1 94 ? -9.227 -5.778 1.268 1.00 97.50 94 TYR A CA 1
ATOM 684 C C . TYR A 1 94 ? -10.511 -6.440 1.777 1.00 97.50 94 TYR A C 1
ATOM 686 O O . TYR A 1 94 ? -11.587 -5.987 1.411 1.00 97.50 94 TYR A O 1
ATOM 694 N N . ILE A 1 95 ? -10.411 -7.418 2.687 1.00 97.81 95 ILE A N 1
ATOM 695 C CA . ILE A 1 95 ? -11.585 -8.050 3.318 1.00 97.81 95 ILE A CA 1
ATOM 696 C C . ILE A 1 95 ? -12.454 -7.017 4.050 1.00 97.81 95 ILE A C 1
ATOM 698 O O . ILE A 1 95 ? -13.660 -7.022 3.890 1.00 97.81 95 ILE A O 1
ATOM 702 N N . ALA A 1 96 ? -11.882 -6.074 4.804 1.00 98.12 96 ALA A N 1
ATOM 703 C CA . ALA A 1 96 ? -12.675 -5.009 5.426 1.00 98.12 96 ALA A CA 1
ATOM 704 C C . ALA A 1 96 ? -13.252 -4.031 4.378 1.00 98.12 96 ALA A C 1
ATOM 706 O O . ALA A 1 96 ? -14.372 -3.542 4.525 1.00 98.12 96 ALA A O 1
ATOM 707 N N . ARG A 1 97 ? -12.520 -3.774 3.284 1.00 98.19 97 ARG A N 1
ATOM 708 C CA . ARG A 1 97 ? -12.981 -2.900 2.190 1.00 98.19 97 ARG A CA 1
ATOM 709 C C . ARG A 1 97 ? -14.195 -3.464 1.444 1.00 98.19 97 ARG A C 1
ATOM 711 O O . ARG A 1 97 ? -14.983 -2.664 0.944 1.00 98.19 97 ARG A O 1
ATOM 718 N N . THR A 1 98 ? -14.405 -4.786 1.400 1.00 98.19 98 THR A N 1
ATOM 719 C CA . THR A 1 98 ? -15.622 -5.364 0.789 1.00 98.19 98 THR A CA 1
ATOM 720 C C . THR A 1 98 ? -16.894 -5.006 1.558 1.00 98.19 98 THR A C 1
ATOM 722 O O . THR A 1 98 ? -17.956 -4.923 0.954 1.00 98.19 98 THR A O 1
ATOM 725 N N . TYR A 1 99 ? -16.785 -4.716 2.859 1.00 98.06 99 TYR A N 1
ATOM 726 C CA . TYR A 1 99 ? -17.884 -4.193 3.685 1.00 98.06 99 TYR A CA 1
ATOM 727 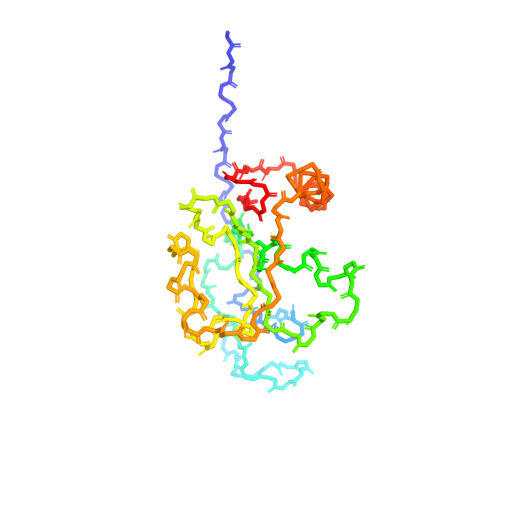C C . TYR A 1 99 ? -18.069 -2.670 3.546 1.00 98.06 99 TYR A C 1
ATOM 729 O O . TYR A 1 99 ? -18.928 -2.076 4.187 1.00 98.06 99 TYR A O 1
ATOM 737 N N . GLY A 1 100 ? -17.266 -2.004 2.711 1.00 97.94 100 GLY A N 1
ATOM 738 C CA . GLY A 1 100 ? -17.359 -0.565 2.460 1.00 97.94 100 GLY A CA 1
ATOM 739 C C . GLY A 1 100 ? -16.489 0.307 3.366 1.00 97.94 100 GLY A C 1
ATOM 740 O O . GLY A 1 100 ? -16.534 1.533 3.227 1.00 97.94 100 GLY A O 1
ATOM 741 N N . VAL A 1 101 ? -15.671 -0.287 4.244 1.00 98.31 101 VAL A N 1
ATOM 742 C CA . VAL A 1 101 ? -14.687 0.433 5.069 1.00 98.31 101 VAL A CA 1
ATOM 743 C C . VAL A 1 101 ? -13.624 1.087 4.178 1.00 98.31 101 VAL A C 1
ATOM 745 O O . VAL A 1 101 ? -13.129 0.477 3.230 1.00 98.31 101 VAL A O 1
ATOM 748 N N . ARG A 1 102 ? -13.248 2.336 4.476 1.00 97.25 102 ARG A N 1
ATOM 749 C CA . ARG A 1 102 ? -12.245 3.109 3.716 1.00 97.25 102 ARG A CA 1
ATOM 750 C C . ARG A 1 102 ? -11.305 3.853 4.655 1.00 97.25 102 ARG A C 1
ATOM 752 O O . ARG A 1 102 ? -11.673 4.139 5.791 1.00 97.25 102 ARG A O 1
ATOM 759 N N . SER A 1 103 ? -10.122 4.209 4.163 1.00 95.69 103 SER A N 1
ATOM 760 C CA . SER A 1 103 ? -9.204 5.097 4.882 1.00 95.69 103 SER A CA 1
ATOM 761 C C . SER A 1 103 ? -9.863 6.445 5.195 1.00 95.69 103 SER A C 1
ATOM 763 O O . SER A 1 103 ? -10.765 6.885 4.482 1.00 95.69 103 SER A O 1
ATOM 765 N N . ALA A 1 104 ? -9.428 7.077 6.285 1.00 96.62 104 ALA A N 1
ATOM 766 C CA . ALA A 1 104 ? -9.982 8.310 6.852 1.00 96.62 104 ALA A CA 1
ATOM 767 C C . ALA A 1 104 ? -11.459 8.234 7.306 1.00 96.62 104 ALA A C 1
ATOM 769 O O . ALA A 1 104 ? -12.001 9.218 7.812 1.00 96.62 104 ALA A O 1
ATOM 770 N N . MET A 1 105 ? -12.118 7.074 7.198 1.00 97.94 105 MET A N 1
ATOM 771 C CA . MET A 1 105 ? -13.465 6.871 7.730 1.00 97.94 105 MET A CA 1
ATOM 772 C C . MET A 1 105 ? -13.452 6.945 9.265 1.00 97.94 105 MET A C 1
ATOM 774 O O . MET A 1 105 ? -12.583 6.329 9.882 1.00 97.94 105 MET A O 1
ATOM 778 N N . PRO A 1 106 ? -14.412 7.629 9.917 1.00 97.75 106 PRO A N 1
ATOM 779 C CA . PRO A 1 106 ? -14.543 7.580 11.370 1.00 97.75 106 PRO A CA 1
ATOM 780 C C . PRO A 1 106 ? -14.711 6.144 11.874 1.00 97.75 106 PRO A C 1
ATOM 782 O O . PRO A 1 106 ? -15.527 5.395 11.334 1.00 97.75 106 PRO A O 1
ATOM 785 N N . MET A 1 107 ? -13.991 5.775 12.937 1.00 97.38 107 MET A N 1
ATOM 786 C CA . MET A 1 107 ? -13.964 4.388 13.426 1.00 97.38 107 MET A CA 1
ATOM 787 C C . MET A 1 107 ? -15.353 3.837 13.766 1.00 97.38 107 MET A C 1
ATOM 789 O O . MET A 1 107 ? -15.626 2.674 13.495 1.00 97.38 107 MET A O 1
ATOM 793 N N . PHE A 1 108 ? -16.255 4.668 14.298 1.00 95.50 108 PHE A N 1
ATOM 794 C CA . PHE A 1 108 ? -17.616 4.228 14.619 1.00 95.50 108 PHE A CA 1
ATOM 795 C C . PHE A 1 108 ? -18.405 3.803 13.370 1.00 95.50 108 PHE A C 1
ATOM 797 O O . PHE A 1 108 ? -19.081 2.784 13.408 1.00 95.50 108 PHE A O 1
ATOM 804 N N . LYS A 1 109 ? -18.261 4.520 12.243 1.00 97.50 109 LYS A N 1
ATOM 805 C CA . LYS A 1 109 ? -18.897 4.141 10.969 1.00 97.50 109 LYS A CA 1
ATOM 806 C C . LYS A 1 109 ? -18.264 2.885 10.385 1.00 97.50 109 LYS A C 1
ATOM 808 O O . LYS A 1 109 ? -18.957 2.048 9.825 1.00 97.50 109 LYS A O 1
ATOM 813 N N . ALA A 1 110 ? -16.945 2.753 10.513 1.00 97.69 110 ALA A N 1
ATOM 814 C CA . ALA A 1 110 ? -16.236 1.574 10.029 1.00 97.69 110 ALA A CA 1
ATOM 815 C C . ALA A 1 110 ? -16.685 0.300 10.763 1.00 97.69 110 ALA A C 1
ATOM 817 O O . ALA A 1 110 ? -16.873 -0.731 10.125 1.00 97.69 110 ALA A O 1
ATOM 818 N N . LEU A 1 111 ? -16.903 0.390 12.078 1.00 96.62 111 LEU A N 1
ATOM 819 C CA . LEU A 1 111 ? -17.409 -0.712 12.899 1.00 96.62 111 LEU A CA 1
ATOM 820 C C . LEU A 1 111 ? -18.902 -0.987 12.690 1.00 96.62 111 LEU A C 1
ATOM 822 O O . LEU A 1 111 ? -19.319 -2.130 12.806 1.00 96.62 111 LEU A O 1
ATOM 826 N N . GLU A 1 112 ? -19.702 0.023 12.343 1.00 97.44 112 GLU A N 1
ATOM 827 C CA . GLU A 1 112 ? -21.094 -0.184 11.923 1.00 97.44 112 GLU A CA 1
ATOM 828 C C . GLU A 1 112 ? -21.170 -0.980 10.608 1.00 97.44 112 GLU A C 1
ATOM 830 O O . GLU A 1 112 ? -21.983 -1.890 10.478 1.00 97.44 112 GLU A O 1
ATOM 835 N N . LEU A 1 113 ? -20.284 -0.676 9.651 1.00 98.19 113 LEU A N 1
ATOM 836 C CA . LEU A 1 113 ? -20.192 -1.389 8.373 1.00 98.19 113 LEU A CA 1
ATOM 837 C C . LEU A 1 113 ? -19.589 -2.793 8.504 1.00 98.19 113 LEU A C 1
ATOM 839 O O . LEU A 1 113 ? -19.978 -3.699 7.771 1.00 98.19 113 LEU A O 1
ATOM 843 N N . CYS A 1 114 ? -18.619 -2.972 9.401 1.00 97.94 114 CYS A N 1
ATOM 844 C CA . CYS A 1 114 ? -17.905 -4.230 9.594 1.00 97.94 114 CYS A CA 1
ATOM 845 C C . CYS A 1 114 ? -17.769 -4.560 11.095 1.00 97.94 114 CYS A C 1
ATOM 847 O O . CYS A 1 114 ? -16.681 -4.387 11.656 1.00 97.94 114 CYS A O 1
ATOM 849 N N . PRO A 1 115 ? -18.841 -5.051 11.749 1.00 96.81 115 PRO A N 1
ATOM 850 C CA . PRO A 1 115 ? -18.855 -5.301 13.196 1.00 96.81 115 PRO A CA 1
ATOM 851 C C . PRO A 1 115 ? -17.831 -6.342 13.658 1.00 96.81 115 PRO A C 1
ATOM 853 O O . PRO A 1 115 ? -17.268 -6.216 14.742 1.00 96.81 115 PRO A O 1
ATOM 856 N N . ASP A 1 116 ? -17.532 -7.328 12.808 1.00 96.00 116 ASP A N 1
ATOM 857 C CA . ASP A 1 116 ? -16.593 -8.419 13.104 1.00 96.00 116 ASP A CA 1
ATOM 858 C C . ASP A 1 116 ? -15.121 -8.064 12.806 1.00 96.00 116 ASP A C 1
ATOM 860 O O . ASP A 1 116 ? -14.237 -8.931 12.839 1.00 96.00 116 ASP A O 1
ATOM 864 N N . ALA A 1 117 ? -14.836 -6.796 12.480 1.00 97.25 117 ALA A N 1
ATOM 865 C CA . ALA A 1 117 ? -13.485 -6.337 12.186 1.00 97.25 117 ALA A CA 1
ATOM 866 C C . ALA A 1 117 ? -12.556 -6.479 13.396 1.00 97.25 117 ALA A C 1
ATOM 868 O O . ALA A 1 117 ? -12.828 -5.995 14.493 1.00 97.25 117 ALA A O 1
ATOM 869 N N . THR A 1 118 ? -11.382 -7.059 13.162 1.00 97.75 118 THR A N 1
ATOM 870 C CA . THR A 1 118 ? -10.267 -6.973 14.104 1.00 97.75 118 THR A CA 1
ATOM 871 C C . THR A 1 118 ? -9.631 -5.591 13.986 1.00 97.75 118 THR A C 1
ATOM 873 O O . THR A 1 118 ? -9.050 -5.250 12.953 1.00 97.75 118 THR A O 1
ATOM 876 N N . VAL A 1 119 ? -9.764 -4.783 15.038 1.00 97.44 119 VAL A N 1
ATOM 877 C CA . VAL A 1 119 ? -9.173 -3.441 15.107 1.00 97.44 119 VAL A CA 1
ATOM 878 C C . VAL A 1 119 ? -7.819 -3.506 15.796 1.00 97.44 119 VAL A C 1
ATOM 880 O O . VAL A 1 119 ? -7.716 -4.000 16.916 1.00 97.44 119 VAL A O 1
ATOM 883 N N . ILE A 1 120 ? -6.795 -2.965 15.141 1.00 97.75 120 ILE A N 1
ATOM 884 C CA . ILE A 1 120 ? -5.424 -2.926 15.653 1.00 97.75 120 ILE A CA 1
ATOM 885 C C . ILE A 1 120 ? -4.970 -1.461 15.755 1.00 97.75 120 ILE A C 1
ATOM 887 O O . ILE A 1 120 ? -5.052 -0.727 14.762 1.00 97.75 120 ILE A O 1
ATOM 891 N N . PRO A 1 121 ? -4.490 -1.006 16.929 1.00 96.62 121 PRO A N 1
ATOM 892 C CA . PRO A 1 121 ? -3.866 0.305 17.058 1.00 96.62 121 PRO A CA 1
ATOM 893 C C . PRO A 1 121 ? -2.610 0.409 16.175 1.00 96.62 121 PRO A C 1
ATOM 895 O O . PRO A 1 121 ? -1.835 -0.543 16.119 1.00 96.62 121 PRO A O 1
ATOM 898 N N . PRO A 1 122 ? -2.369 1.546 15.501 1.00 95.44 122 PRO A N 1
ATOM 899 C CA . PRO A 1 122 ? -1.218 1.689 14.615 1.00 95.44 122 PRO A CA 1
ATOM 900 C C . PRO A 1 122 ? 0.120 1.648 15.372 1.00 95.44 122 PRO A C 1
ATOM 902 O O . PRO A 1 122 ? 0.341 2.443 16.286 1.00 95.44 122 PRO A O 1
ATOM 905 N N . ASP A 1 123 ? 1.044 0.796 14.920 1.00 96.69 123 ASP A N 1
ATOM 906 C CA . ASP A 1 123 ? 2.449 0.777 15.349 1.00 96.69 123 ASP A CA 1
ATOM 907 C C . ASP A 1 123 ? 3.345 1.458 14.300 1.00 96.69 123 ASP A C 1
ATOM 909 O O . ASP A 1 123 ? 3.910 0.837 13.396 1.00 96.69 123 ASP A O 1
ATOM 913 N N . MET A 1 124 ? 3.494 2.779 14.425 1.00 96.38 124 MET A N 1
ATOM 914 C CA . MET A 1 124 ? 4.267 3.570 13.463 1.00 96.38 124 MET A CA 1
ATOM 915 C C . MET A 1 124 ? 5.751 3.188 13.418 1.00 96.38 124 MET A C 1
ATOM 917 O O . MET A 1 124 ? 6.370 3.287 12.360 1.00 96.38 124 MET A O 1
ATOM 921 N N . ALA A 1 125 ? 6.336 2.736 14.531 1.00 97.94 125 ALA A N 1
ATOM 922 C CA . ALA A 1 125 ? 7.743 2.341 14.562 1.00 97.94 125 ALA A CA 1
ATOM 923 C C . ALA A 1 125 ? 7.969 1.062 13.744 1.00 97.94 125 ALA A C 1
ATOM 925 O O . ALA A 1 125 ? 8.930 0.975 12.971 1.00 97.94 125 ALA A O 1
ATOM 926 N N . LYS A 1 126 ? 7.051 0.096 13.865 1.00 98.00 126 LYS A N 1
ATOM 927 C CA . LYS A 1 126 ? 7.011 -1.107 13.031 1.00 98.00 126 LYS A CA 1
ATOM 928 C C . LYS A 1 126 ? 6.850 -0.759 11.553 1.00 98.00 126 LYS A C 1
ATOM 930 O O . LYS A 1 126 ? 7.647 -1.230 10.742 1.00 98.00 126 LYS A O 1
ATOM 935 N N . TYR A 1 127 ? 5.894 0.101 11.201 1.00 98.19 127 TYR A N 1
ATOM 936 C CA . TYR A 1 127 ? 5.646 0.461 9.800 1.00 98.19 127 TYR A CA 1
ATOM 937 C C . TYR A 1 127 ? 6.826 1.205 9.166 1.00 98.19 127 TYR A C 1
ATOM 939 O O . TYR A 1 127 ? 7.185 0.913 8.030 1.00 98.19 127 TYR A O 1
ATOM 947 N N . VAL A 1 128 ? 7.498 2.098 9.905 1.00 98.06 128 VAL A N 1
ATOM 948 C CA . VAL A 1 128 ? 8.710 2.792 9.421 1.00 98.06 128 VAL A CA 1
ATOM 949 C C . VAL A 1 128 ? 9.848 1.817 9.165 1.00 98.06 128 VAL A C 1
ATOM 951 O O . VAL A 1 128 ? 10.561 1.966 8.172 1.00 98.06 128 VAL A O 1
ATOM 954 N N . ARG A 1 129 ? 10.032 0.814 10.030 1.00 98.31 1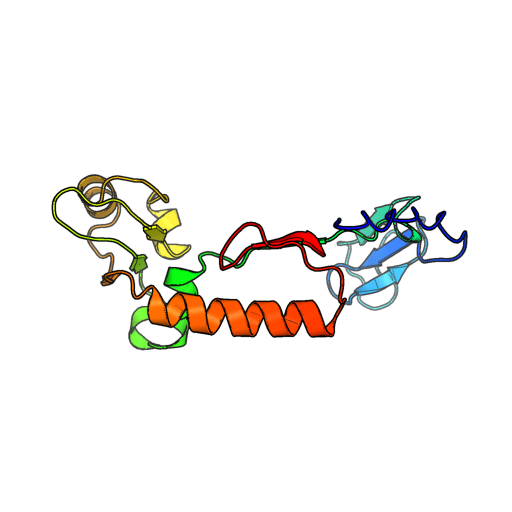29 ARG A N 1
ATOM 955 C CA . ARG A 1 129 ? 11.055 -0.215 9.819 1.00 98.31 129 ARG A CA 1
ATOM 956 C C . ARG A 1 129 ? 10.792 -0.994 8.529 1.00 98.31 129 ARG A C 1
ATOM 958 O O . ARG A 1 129 ? 11.684 -1.060 7.691 1.00 98.31 129 ARG A O 1
ATOM 965 N N . VAL A 1 130 ? 9.568 -1.485 8.334 1.00 98.31 130 VAL A N 1
ATOM 966 C CA . VAL A 1 130 ? 9.205 -2.237 7.120 1.00 98.31 130 VAL A CA 1
ATOM 967 C C . VAL A 1 130 ? 9.270 -1.354 5.868 1.00 98.31 130 VAL A C 1
ATOM 969 O O . VAL A 1 130 ? 9.793 -1.780 4.845 1.00 98.31 130 VAL A O 1
ATOM 972 N N . GLY A 1 131 ? 8.827 -0.096 5.940 1.00 97.81 131 GLY A N 1
ATOM 973 C CA . GLY A 1 131 ? 8.916 0.837 4.809 1.00 97.81 131 GLY A CA 1
ATOM 974 C C . GLY A 1 131 ? 10.363 1.095 4.371 1.00 97.81 131 GLY A C 1
ATOM 975 O O . GLY A 1 131 ? 10.651 1.209 3.181 1.00 97.81 131 GLY A O 1
ATOM 976 N N . ARG A 1 132 ? 11.319 1.105 5.313 1.00 97.50 132 ARG A N 1
ATOM 977 C CA . ARG A 1 132 ? 12.755 1.184 4.988 1.00 97.50 132 ARG A CA 1
ATOM 978 C C . ARG A 1 132 ? 13.261 -0.063 4.267 1.00 97.50 132 ARG A C 1
ATOM 980 O O . ARG A 1 132 ? 14.069 0.086 3.358 1.00 97.50 132 ARG A O 1
ATOM 987 N N . GLU A 1 133 ? 12.799 -1.253 4.643 1.00 97.69 133 GLU A N 1
ATOM 988 C CA . GLU A 1 133 ? 13.145 -2.506 3.952 1.00 97.69 133 GLU A CA 1
ATOM 989 C C . GLU A 1 133 ? 12.637 -2.482 2.501 1.00 97.69 133 GLU A C 1
ATOM 991 O O . GLU A 1 133 ? 13.400 -2.739 1.570 1.00 97.69 133 GLU A O 1
ATOM 996 N N . VAL A 1 134 ? 11.382 -2.066 2.289 1.00 96.94 134 VAL A N 1
ATOM 997 C CA . VAL A 1 134 ? 10.801 -1.878 0.946 1.00 96.94 134 VAL A CA 1
ATOM 998 C C . VAL A 1 134 ? 11.612 -0.863 0.138 1.00 96.94 134 VAL A C 1
ATOM 1000 O O . VAL A 1 134 ? 11.974 -1.109 -1.013 1.00 96.94 134 VAL A O 1
ATOM 1003 N N . ARG A 1 135 ? 11.974 0.263 0.754 1.00 96.94 135 ARG A N 1
ATOM 1004 C CA . ARG A 1 135 ? 12.764 1.300 0.092 1.00 96.94 135 ARG A CA 1
ATOM 1005 C C . ARG A 1 135 ? 14.180 0.847 -0.261 1.00 96.94 135 ARG A C 1
ATOM 1007 O O . ARG A 1 135 ? 14.695 1.252 -1.299 1.00 96.94 135 ARG A O 1
ATOM 1014 N N . GLN A 1 136 ? 14.808 0.005 0.557 1.00 97.06 136 GLN A N 1
ATOM 1015 C CA . GLN A 1 136 ? 16.097 -0.604 0.218 1.00 97.06 136 GLN A CA 1
ATOM 1016 C C . GLN A 1 136 ? 15.976 -1.513 -1.008 1.00 97.06 136 GLN A C 1
ATOM 1018 O O . GLN A 1 136 ? 16.838 -1.464 -1.882 1.00 97.06 136 GLN A O 1
ATOM 1023 N N . ALA A 1 137 ? 14.888 -2.281 -1.121 1.00 96.38 137 ALA A N 1
ATOM 1024 C CA . ALA A 1 137 ? 14.625 -3.091 -2.308 1.00 96.38 137 ALA A CA 1
ATOM 1025 C C . ALA A 1 137 ? 14.437 -2.223 -3.569 1.00 96.38 137 ALA A C 1
ATOM 1027 O O . ALA A 1 137 ? 14.990 -2.543 -4.619 1.00 96.38 137 ALA A O 1
ATOM 1028 N N . MET A 1 138 ? 13.739 -1.085 -3.460 1.00 96.12 138 MET A N 1
ATOM 1029 C CA . MET A 1 138 ? 13.630 -0.100 -4.549 1.00 96.12 138 MET A CA 1
ATOM 1030 C C . MET A 1 138 ? 15.004 0.466 -4.947 1.00 96.12 138 MET A C 1
ATOM 1032 O O . MET A 1 138 ? 15.336 0.526 -6.128 1.00 96.12 138 MET A O 1
ATOM 1036 N N . GLN A 1 139 ? 15.832 0.835 -3.964 1.00 96.31 139 GLN A N 1
ATOM 1037 C CA . GLN A 1 139 ? 17.174 1.390 -4.189 1.00 96.31 139 GLN A CA 1
ATOM 1038 C C . GLN A 1 139 ? 18.161 0.382 -4.787 1.00 96.31 139 GLN A C 1
ATOM 1040 O O . GLN A 1 139 ? 19.108 0.780 -5.464 1.00 96.31 139 GLN A O 1
ATOM 1045 N N . ALA A 1 140 ? 17.942 -0.914 -4.557 1.00 96.62 140 ALA A N 1
ATOM 1046 C CA . ALA A 1 140 ? 18.710 -1.973 -5.201 1.00 96.62 140 ALA A CA 1
ATOM 1047 C C . ALA A 1 140 ? 18.424 -2.066 -6.712 1.00 96.62 140 ALA A C 1
ATOM 1049 O O . ALA A 1 140 ? 19.284 -2.531 -7.458 1.00 96.62 140 ALA A O 1
ATOM 1050 N N . LEU A 1 141 ? 17.248 -1.611 -7.169 1.00 93.88 141 LEU A N 1
ATOM 1051 C CA . LEU A 1 141 ? 16.883 -1.575 -8.587 1.00 93.88 141 LEU A CA 1
ATOM 1052 C C . LEU A 1 141 ? 17.428 -0.327 -9.295 1.00 93.88 141 LEU A C 1
ATOM 1054 O O . LEU A 1 141 ? 17.946 -0.418 -10.406 1.00 93.88 141 LEU A O 1
ATOM 1058 N N . THR A 1 142 ? 17.305 0.841 -8.667 1.00 94.50 142 THR A N 1
ATOM 1059 C CA . THR A 1 142 ? 17.769 2.121 -9.218 1.00 94.50 142 THR A CA 1
ATOM 1060 C C . THR A 1 142 ? 18.120 3.094 -8.093 1.00 94.50 142 THR A C 1
ATOM 1062 O O . THR A 1 142 ? 17.433 3.122 -7.074 1.00 94.50 142 THR A O 1
ATOM 1065 N N . PRO A 1 143 ? 19.149 3.948 -8.246 1.00 93.81 143 PRO A N 1
ATOM 1066 C CA . PRO A 1 143 ? 19.408 5.020 -7.286 1.00 93.81 143 PRO A CA 1
ATOM 1067 C C . PRO A 1 143 ? 18.395 6.178 -7.387 1.00 93.81 143 PRO A C 1
ATOM 1069 O O . PRO A 1 143 ? 18.366 7.034 -6.501 1.00 93.81 143 PRO A O 1
ATOM 1072 N N . LEU A 1 144 ? 17.592 6.240 -8.455 1.00 96.31 144 LEU A N 1
ATOM 1073 C CA . LEU A 1 144 ? 16.604 7.294 -8.698 1.00 96.31 144 LEU A CA 1
ATOM 1074 C C . LEU A 1 144 ? 15.289 6.980 -7.975 1.00 96.31 144 LEU A C 1
ATOM 1076 O O . LEU A 1 144 ? 14.308 6.636 -8.607 1.00 96.31 144 LEU A O 1
ATOM 1080 N N . VAL A 1 145 ? 15.273 7.075 -6.644 1.00 97.06 145 VAL A N 1
ATOM 1081 C CA . VAL A 1 145 ? 14.064 6.811 -5.842 1.00 97.06 145 VAL A CA 1
ATOM 1082 C C . VAL A 1 145 ? 13.576 8.095 -5.179 1.00 97.06 145 VAL A C 1
ATOM 1084 O O . VAL A 1 145 ? 14.239 8.613 -4.273 1.00 97.06 145 VAL A O 1
ATOM 1087 N N . GLU A 1 146 ? 12.398 8.570 -5.582 1.00 97.62 146 GLU A N 1
ATOM 1088 C CA . GLU A 1 146 ? 11.706 9.724 -5.000 1.00 97.62 146 GLU A CA 1
ATOM 1089 C C . GLU A 1 146 ? 10.481 9.261 -4.188 1.00 97.62 146 GLU A C 1
ATOM 1091 O O . GLU A 1 146 ? 9.451 8.912 -4.762 1.00 97.62 146 GLU A O 1
ATOM 1096 N N . PRO A 1 147 ? 10.560 9.224 -2.849 1.00 96.25 147 PRO A N 1
ATOM 1097 C CA . PRO A 1 147 ? 9.457 8.771 -2.005 1.00 96.25 147 PRO A CA 1
ATOM 1098 C C . PRO A 1 147 ? 8.403 9.847 -1.837 1.00 96.25 147 PRO A C 1
ATOM 1100 O O . PRO A 1 147 ? 8.732 11.011 -1.598 1.00 96.25 147 PRO A O 1
ATOM 1103 N N . LEU A 1 148 ? 7.153 9.407 -1.819 1.00 97.19 148 LEU A N 1
ATOM 1104 C CA . LEU A 1 148 ? 5.999 10.230 -1.474 1.00 97.19 148 LEU A CA 1
ATOM 1105 C C . LEU A 1 148 ? 5.536 9.965 -0.038 1.00 97.19 148 LEU A C 1
ATOM 1107 O O . LEU A 1 148 ? 5.156 10.893 0.678 1.00 97.19 148 LEU A O 1
ATOM 1111 N N . SER A 1 149 ? 5.627 8.712 0.407 1.00 95.56 149 SER A N 1
ATOM 1112 C CA . SER A 1 149 ? 5.186 8.266 1.727 1.00 95.56 149 SER A CA 1
ATOM 1113 C C . SER A 1 149 ? 6.112 7.169 2.287 1.00 95.56 149 SER A C 1
ATOM 1115 O O . SER A 1 149 ? 7.250 6.984 1.850 1.00 95.56 149 SER A O 1
ATOM 1117 N N . ILE A 1 150 ? 5.638 6.462 3.314 1.00 95.38 150 ILE A N 1
ATOM 1118 C CA . ILE A 1 150 ? 6.308 5.302 3.912 1.00 95.38 150 ILE A CA 1
ATOM 1119 C C . ILE A 1 150 ? 6.286 4.060 3.007 1.00 95.38 150 ILE A C 1
ATOM 1121 O O . ILE A 1 150 ? 7.154 3.199 3.142 1.00 95.38 150 ILE A O 1
ATOM 1125 N N . ASP A 1 151 ? 5.301 3.978 2.118 1.00 96.56 151 ASP A N 1
ATOM 1126 C CA . ASP A 1 151 ? 4.962 2.827 1.286 1.00 96.56 151 ASP A CA 1
ATOM 1127 C C . ASP A 1 151 ? 4.921 3.135 -0.217 1.00 96.56 151 ASP A C 1
ATOM 1129 O O . ASP A 1 151 ? 4.730 2.216 -1.014 1.00 96.56 151 ASP A O 1
ATOM 1133 N N . GLU A 1 152 ? 5.159 4.392 -0.598 1.00 97.69 152 GLU A N 1
ATOM 1134 C CA . GLU A 1 152 ? 4.987 4.898 -1.959 1.00 97.69 152 GLU A CA 1
ATOM 1135 C C . GLU A 1 152 ? 6.232 5.652 -2.460 1.00 97.69 152 GLU A C 1
ATOM 1137 O O . GLU A 1 152 ? 6.809 6.489 -1.748 1.00 97.69 152 GLU A O 1
ATOM 1142 N N . ALA A 1 153 ? 6.647 5.379 -3.700 1.00 98.00 153 ALA A N 1
ATOM 1143 C CA . ALA A 1 153 ? 7.752 6.071 -4.359 1.00 98.00 153 ALA A CA 1
ATOM 1144 C C . ALA A 1 153 ? 7.661 6.036 -5.892 1.00 98.00 153 ALA A C 1
ATOM 1146 O O . ALA A 1 153 ? 7.163 5.078 -6.489 1.00 98.00 153 ALA A O 1
ATOM 1147 N N . PHE A 1 154 ? 8.235 7.059 -6.525 1.00 97.50 154 PHE A N 1
ATOM 1148 C CA . PHE A 1 154 ? 8.620 7.033 -7.932 1.00 97.50 154 PHE A CA 1
ATOM 1149 C C . PHE A 1 154 ? 10.039 6.483 -8.099 1.00 97.50 154 PHE A C 1
ATOM 1151 O O . PHE A 1 154 ? 10.936 6.816 -7.316 1.00 97.50 154 PHE A O 1
ATOM 1158 N N . LEU A 1 155 ? 10.216 5.648 -9.123 1.00 94.69 155 LEU A N 1
ATOM 1159 C CA . LEU A 1 155 ? 11.478 5.064 -9.581 1.00 94.69 155 LEU A CA 1
ATOM 1160 C C . LEU A 1 155 ? 11.734 5.411 -11.051 1.00 94.69 155 LEU A C 1
ATOM 1162 O O . LEU A 1 155 ? 10.740 5.420 -11.819 1.00 94.69 155 LEU A O 1
#

Organism: Chiloscyllium punctatum (NCBI:txid137246)

pLDDT: mean 90.59, std 14.85, range [38.19, 98.5]